Protein AF-A0A946EXR7-F1 (afdb_monomer)

Radius of gyration: 13.6 Å; Cα contacts (8 Å, |Δi|>4): 58; chains: 1; bounding box: 27×20×42 Å

Nearest PDB structures (foldseek):
  3vqt-assembly5_B  TM=5.978E-01  e=3.683E+00  Nitratidesulfovibrio vulgaris str. 'Miyazaki F'
  5wx4-assembly1_A  TM=2.754E-01  e=9.829E+00  Tetradium ruticarpum

Foldseek 3Di:
DDPPPPPPPPQQQFWKDLDPVDIHTDRHVVVVVVSCVVRVVMDTPGD

Secondary structure (DSSP, 8-state):
-------------EEEESSSS-EEEESSHHHHHHHHHH-TT-EE---

Mean predicted aligned error: 8.4 Å

Solvent-accessible surface area (backbone atoms only — not comparable to full-atom values): 2959 Å² total; per-residue (Å²): 134,80,81,76,77,70,74,83,64,80,57,54,60,35,29,32,29,57,52,100,87,44,73,49,71,38,55,47,68,71,56,49,52,56,46,42,73,76,24,79,76,46,40,76,75,56,114

Structure (mmCIF, N/CA/C/O backbone):
data_AF-A0A946EXR7-F1
#
_entry.id   AF-A0A946EXR7-F1
#
loop_
_atom_site.group_PDB
_atom_site.id
_atom_site.type_symbol
_atom_site.label_atom_id
_atom_site.label_alt_id
_atom_site.label_comp_id
_atom_site.label_asym_id
_atom_site.label_entity_id
_atom_site.label_seq_id
_atom_site.pdbx_PDB_ins_code
_atom_site.Cartn_x
_atom_site.Cartn_y
_atom_site.Cartn_z
_atom_site.occupancy
_atom_site.B_iso_or_equiv
_atom_site.auth_seq_id
_atom_site.auth_comp_id
_atom_site.auth_asym_id
_atom_site.auth_atom_id
_atom_site.pdbx_PDB_model_num
ATOM 1 N N . MET A 1 1 ? 15.001 3.531 -35.669 1.00 46.75 1 MET A N 1
ATOM 2 C CA . MET A 1 1 ? 15.065 3.561 -34.190 1.00 46.75 1 MET A CA 1
ATOM 3 C C . MET A 1 1 ? 13.927 2.721 -33.621 1.00 46.75 1 MET A C 1
ATOM 5 O O . MET A 1 1 ? 12.813 3.210 -33.473 1.00 46.75 1 MET A O 1
ATOM 9 N N . ALA A 1 2 ? 14.164 1.425 -33.412 1.00 49.78 2 ALA A N 1
ATOM 10 C CA . ALA A 1 2 ? 13.142 0.502 -32.927 1.00 49.78 2 ALA A CA 1
ATOM 11 C C . ALA A 1 2 ? 12.756 0.864 -31.484 1.00 49.78 2 ALA A C 1
ATOM 13 O O . ALA A 1 2 ? 13.613 0.872 -30.599 1.00 49.78 2 ALA A O 1
ATOM 14 N N . ARG A 1 3 ? 11.473 1.171 -31.242 1.00 58.56 3 ARG A N 1
ATOM 15 C CA . ARG A 1 3 ? 10.906 1.263 -29.890 1.00 58.56 3 ARG A CA 1
ATOM 16 C C . ARG A 1 3 ? 11.143 -0.085 -29.211 1.00 58.56 3 ARG A C 1
ATOM 18 O O . ARG A 1 3 ? 10.419 -1.042 -29.476 1.00 58.56 3 ARG A O 1
ATOM 25 N N . LYS A 1 4 ? 12.180 -0.163 -28.373 1.00 55.53 4 LYS A N 1
ATOM 26 C CA . LYS A 1 4 ? 12.420 -1.270 -27.444 1.00 55.53 4 LYS A CA 1
ATOM 27 C C . LYS A 1 4 ? 11.122 -1.467 -26.662 1.00 55.53 4 LYS A C 1
ATOM 29 O O . LYS A 1 4 ? 10.800 -0.665 -25.788 1.00 55.53 4 LYS A O 1
ATO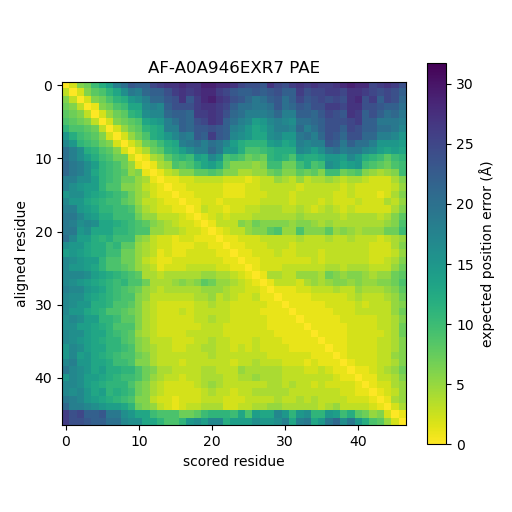M 34 N N . LYS A 1 5 ? 10.355 -2.504 -27.006 1.00 56.09 5 LYS A N 1
ATOM 35 C CA . LYS A 1 5 ? 9.312 -3.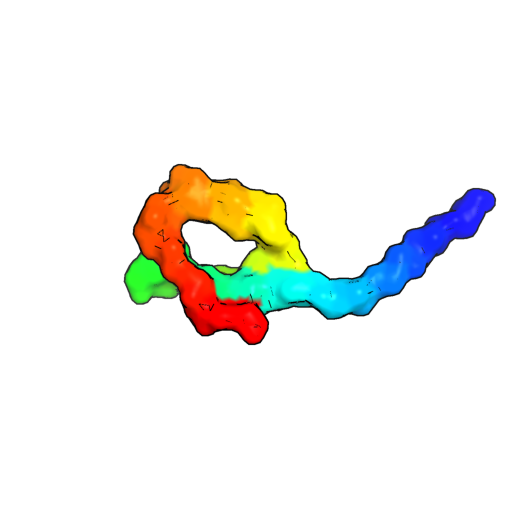043 -26.136 1.00 56.09 5 LYS A CA 1
ATOM 36 C C . LYS A 1 5 ? 10.066 -3.571 -24.920 1.00 56.09 5 LYS A C 1
ATOM 38 O O . LYS A 1 5 ? 10.574 -4.686 -24.960 1.00 56.09 5 LYS A O 1
ATOM 43 N N . ARG A 1 6 ? 10.254 -2.718 -23.904 1.00 57.62 6 ARG A N 1
ATOM 44 C CA . ARG A 1 6 ? 10.723 -3.163 -22.591 1.00 57.62 6 ARG A CA 1
ATOM 45 C C . ARG A 1 6 ? 9.764 -4.272 -22.197 1.00 57.62 6 ARG A C 1
ATOM 47 O O . ARG A 1 6 ? 8.547 -4.077 -22.275 1.00 57.62 6 ARG A O 1
ATOM 54 N N . ALA A 1 7 ? 10.324 -5.449 -21.945 1.00 55.41 7 ALA A N 1
ATOM 55 C CA . ALA A 1 7 ? 9.577 -6.581 -21.449 1.00 55.41 7 ALA A CA 1
ATOM 56 C C . ALA A 1 7 ? 8.652 -6.058 -20.349 1.00 55.41 7 ALA A C 1
A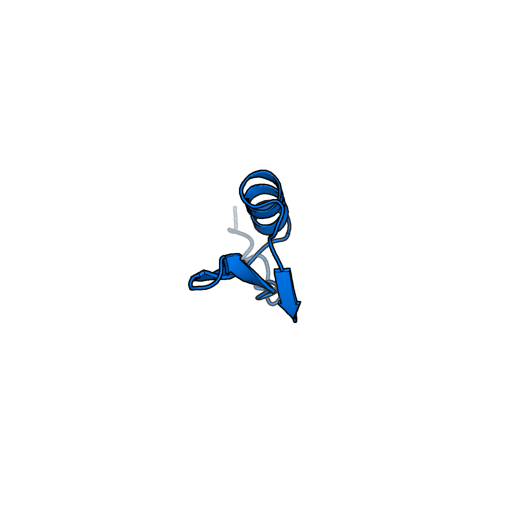TOM 58 O O . ALA A 1 7 ? 9.086 -5.295 -19.486 1.00 55.41 7 ALA A O 1
ATOM 59 N N . LYS A 1 8 ? 7.364 -6.393 -20.435 1.00 55.91 8 LYS A N 1
ATOM 60 C CA . LYS A 1 8 ? 6.470 -6.303 -19.284 1.00 55.91 8 LYS A CA 1
ATOM 61 C C . LYS A 1 8 ? 6.973 -7.359 -18.300 1.00 55.91 8 LYS A C 1
ATOM 63 O O . LYS A 1 8 ? 6.379 -8.425 -18.192 1.00 55.91 8 LYS A O 1
ATOM 68 N N . GLU A 1 9 ? 8.123 -7.109 -17.680 1.00 58.34 9 GLU A N 1
ATOM 69 C CA . GLU A 1 9 ? 8.437 -7.694 -16.387 1.00 58.34 9 GLU A CA 1
ATOM 70 C C . GLU A 1 9 ? 7.210 -7.390 -15.541 1.00 58.34 9 GLU A C 1
ATOM 72 O O . GLU A 1 9 ? 6.716 -6.257 -15.575 1.00 58.34 9 GLU A O 1
ATOM 77 N N . LEU A 1 10 ? 6.608 -8.436 -14.974 1.00 57.91 10 LEU A N 1
ATOM 78 C CA . LEU A 1 10 ? 5.379 -8.323 -14.207 1.00 57.91 10 LEU A CA 1
ATOM 79 C C . LEU A 1 10 ? 5.575 -7.206 -13.186 1.00 57.91 10 LEU A C 1
ATOM 81 O O . LEU A 1 10 ? 6.299 -7.378 -12.211 1.00 57.91 10 LEU A O 1
ATOM 85 N N . GLN A 1 11 ? 4.987 -6.043 -13.475 1.00 64.19 11 GLN A N 1
ATOM 86 C CA . GLN A 1 11 ? 5.015 -4.907 -12.572 1.00 64.19 11 GLN A CA 1
ATOM 87 C C . GLN A 1 11 ? 4.433 -5.406 -11.254 1.00 64.19 11 GLN A C 1
ATOM 89 O O . GLN A 1 11 ? 3.350 -6.008 -11.289 1.00 64.19 11 GLN A O 1
ATOM 94 N N . PRO A 1 12 ? 5.149 -5.243 -10.133 1.00 65.88 12 PR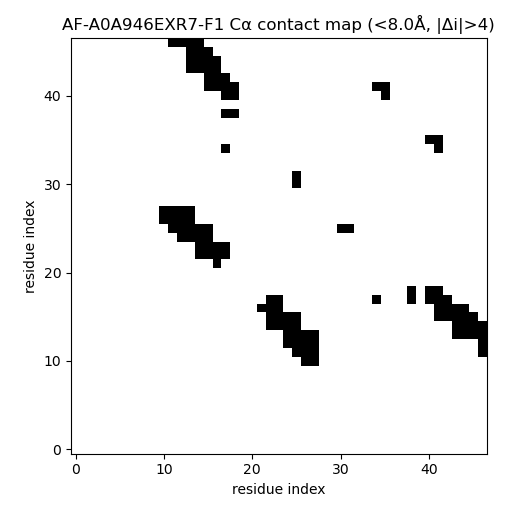O A N 1
ATOM 95 C CA . PRO A 1 12 ? 4.669 -5.727 -8.857 1.00 65.88 12 PRO A CA 1
ATOM 96 C C . PRO A 1 12 ? 3.327 -5.050 -8.589 1.00 65.88 12 PRO A C 1
ATOM 98 O O . PRO A 1 12 ? 3.225 -3.827 -8.523 1.00 65.88 12 PRO A O 1
ATOM 101 N N . ASN A 1 13 ? 2.266 -5.850 -8.513 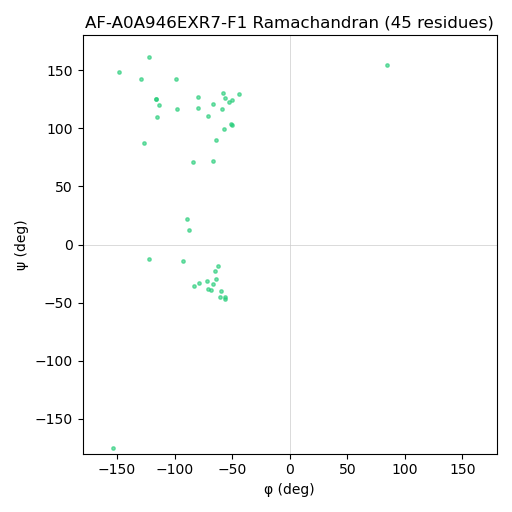1.00 77.88 13 ASN A N 1
ATOM 102 C CA . ASN A 1 13 ? 0.928 -5.370 -8.201 1.00 77.88 13 ASN A CA 1
ATOM 103 C C . ASN A 1 13 ? 0.813 -5.275 -6.680 1.00 77.88 13 ASN A C 1
ATOM 105 O O . ASN A 1 13 ? 0.124 -6.071 -6.050 1.00 77.88 13 ASN A O 1
ATOM 109 N N . ILE A 1 14 ? 1.501 -4.297 -6.098 1.00 86.19 14 ILE A N 1
ATOM 110 C CA . ILE A 1 14 ? 1.542 -4.103 -4.653 1.00 86.19 14 ILE A CA 1
ATOM 111 C C . ILE A 1 14 ? 0.166 -3.600 -4.221 1.00 86.19 14 ILE A C 1
ATOM 113 O O . ILE A 1 14 ? -0.234 -2.475 -4.546 1.00 86.19 14 ILE A O 1
ATOM 117 N N . LYS A 1 15 ? -0.593 -4.430 -3.505 1.00 90.06 15 LYS A N 1
ATOM 118 C CA . LYS A 1 15 ? -1.852 -3.990 -2.907 1.00 90.06 15 LYS A CA 1
ATOM 119 C C . LYS A 1 15 ? -1.559 -3.229 -1.629 1.00 90.06 15 LYS A C 1
ATOM 121 O O . LYS A 1 15 ? -0.884 -3.718 -0.731 1.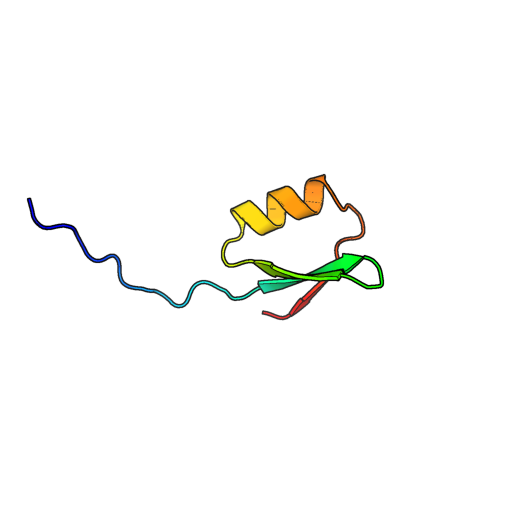00 90.06 15 LYS A O 1
ATOM 126 N N . VAL A 1 16 ? -2.105 -2.026 -1.540 1.00 90.31 16 VAL A N 1
ATOM 127 C CA . VAL A 1 16 ? -1.962 -1.165 -0.373 1.00 90.31 16 VAL A CA 1
ATOM 128 C C . VAL A 1 16 ? -3.315 -0.665 0.083 1.00 90.31 16 VAL A C 1
ATOM 130 O O . VAL A 1 16 ? -4.192 -0.343 -0.721 1.00 90.31 16 VAL A O 1
ATOM 133 N N . ARG A 1 17 ? -3.471 -0.578 1.393 1.00 92.81 17 ARG A N 1
ATOM 134 C CA . ARG A 1 17 ? -4.579 0.067 2.071 1.00 92.81 17 ARG A CA 1
ATOM 135 C C . ARG A 1 17 ? -4.136 1.462 2.478 1.00 92.81 17 ARG A C 1
ATOM 137 O O . ARG A 1 17 ? -3.214 1.602 3.272 1.00 92.81 17 ARG A O 1
ATOM 144 N N . LEU A 1 18 ? -4.784 2.480 1.922 1.00 89.44 18 LEU A N 1
ATOM 145 C CA . LEU A 1 18 ? -4.521 3.876 2.281 1.00 89.44 18 LEU A CA 1
ATOM 146 C C . LEU A 1 18 ? -5.283 4.280 3.545 1.00 89.44 18 LEU A C 1
ATOM 148 O O . LEU A 1 18 ? -4.795 5.068 4.344 1.00 89.44 18 LEU A O 1
ATOM 152 N N . ASP A 1 19 ? -6.493 3.744 3.706 1.00 87.12 19 ASP A N 1
ATOM 153 C CA . ASP A 1 19 ? -7.385 4.026 4.827 1.00 87.12 19 ASP A CA 1
ATOM 154 C C . ASP A 1 19 ? -8.342 2.836 5.070 1.00 87.12 19 ASP A C 1
ATOM 156 O O . ASP A 1 19 ? -8.263 1.796 4.415 1.00 87.12 19 ASP A O 1
ATOM 160 N N . ARG A 1 20 ? -9.294 2.972 6.001 1.00 86.19 20 ARG A N 1
ATOM 161 C CA . ARG A 1 20 ? -10.240 1.894 6.362 1.00 86.19 20 ARG A CA 1
ATOM 162 C C . ARG A 1 20 ? -11.162 1.425 5.225 1.00 86.19 20 ARG A C 1
ATOM 164 O O . ARG A 1 20 ? -11.767 0.365 5.360 1.00 86.19 20 ARG A O 1
ATOM 171 N N . ARG A 1 21 ? -11.336 2.204 4.155 1.00 90.06 21 ARG A N 1
ATOM 172 C CA . ARG A 1 21 ? -12.265 1.926 3.042 1.00 90.06 21 ARG A CA 1
ATOM 173 C C . ARG A 1 21 ? -11.576 1.856 1.678 1.00 90.06 21 ARG A C 1
ATOM 175 O O . ARG A 1 21 ? -12.188 1.380 0.725 1.00 90.06 21 ARG A O 1
ATOM 182 N N . THR A 1 22 ? -10.327 2.293 1.585 1.00 91.19 22 THR A N 1
ATOM 183 C CA . THR A 1 22 ? -9.612 2.515 0.333 1.00 91.19 22 THR A CA 1
ATOM 184 C C . THR A 1 22 ? -8.441 1.556 0.230 1.00 91.19 22 THR A C 1
ATOM 186 O O . THR A 1 22 ? -7.423 1.689 0.914 1.00 91.19 22 THR A O 1
ATOM 189 N N . VAL A 1 23 ? -8.584 0.604 -0.688 1.00 91.00 23 VAL A N 1
ATOM 190 C CA . VAL A 1 23 ? -7.526 -0.315 -1.100 1.00 91.00 23 VAL A CA 1
ATOM 191 C C . VAL A 1 23 ? -7.231 -0.056 -2.568 1.00 91.00 23 VAL A C 1
ATOM 193 O O . VAL A 1 23 ? -8.135 -0.095 -3.403 1.00 91.00 23 VAL A O 1
ATOM 196 N N . ILE A 1 24 ? -5.969 0.211 -2.883 1.00 90.06 24 ILE A N 1
ATOM 197 C CA . ILE A 1 24 ? -5.498 0.410 -4.251 1.00 90.06 24 ILE A CA 1
ATOM 198 C C . ILE A 1 24 ? -4.390 -0.587 -4.567 1.00 90.06 24 ILE A C 1
ATOM 200 O O . ILE A 1 24 ? -3.768 -1.172 -3.684 1.00 90.06 24 ILE A O 1
ATOM 204 N N . THR A 1 25 ? -4.128 -0.782 -5.851 1.00 90.56 25 THR A N 1
ATOM 205 C CA . THR A 1 25 ? -2.975 -1.551 -6.313 1.00 90.56 25 THR A CA 1
ATOM 206 C C . THR A 1 25 ? -2.035 -0.595 -7.021 1.00 90.56 25 THR A C 1
ATOM 208 O O . THR A 1 25 ? -2.422 0.056 -7.995 1.00 90.56 25 THR A O 1
ATOM 211 N N . VAL A 1 26 ? -0.814 -0.476 -6.514 1.00 87.56 26 VAL A N 1
ATOM 212 C CA . VAL A 1 26 ? 0.244 0.310 -7.144 1.00 87.56 26 VAL A CA 1
ATOM 213 C C . VAL A 1 26 ? 1.154 -0.620 -7.924 1.00 87.56 26 VAL A C 1
ATOM 215 O O . VAL A 1 26 ? 1.384 -1.753 -7.524 1.00 87.56 26 VAL A O 1
ATOM 218 N N . ARG A 1 27 ? 1.605 -0.142 -9.082 1.00 80.06 27 ARG A N 1
ATOM 219 C CA . ARG A 1 27 ? 2.382 -0.941 -10.037 1.00 80.06 27 ARG A CA 1
ATOM 220 C C . ARG A 1 27 ? 3.891 -0.814 -9.847 1.00 80.06 27 ARG A C 1
ATOM 222 O O . ARG A 1 27 ? 4.634 -1.592 -10.423 1.00 80.06 27 ARG A O 1
ATOM 229 N N . ASP A 1 28 ? 4.323 0.184 -9.078 1.00 82.62 28 ASP A N 1
ATOM 230 C CA . ASP A 1 28 ? 5.724 0.561 -8.932 1.00 82.62 28 ASP A CA 1
ATOM 231 C C . ASP A 1 28 ? 5.975 1.105 -7.519 1.00 82.62 28 ASP A C 1
ATOM 233 O O 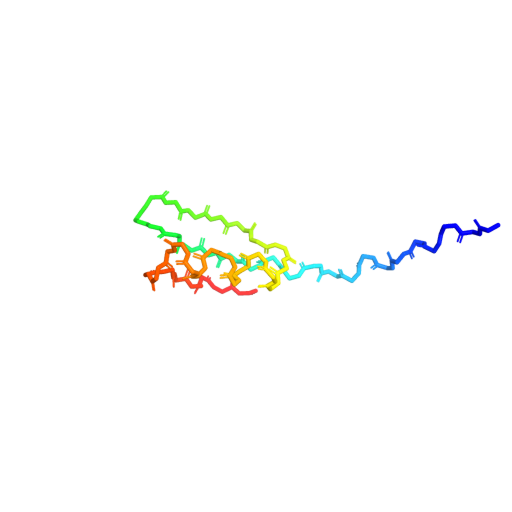. ASP A 1 28 ? 5.107 1.755 -6.919 1.00 82.62 28 ASP A O 1
ATOM 237 N N . GLU A 1 29 ? 7.189 0.892 -7.014 1.00 82.50 29 GLU A N 1
ATOM 238 C CA . GLU A 1 29 ? 7.627 1.357 -5.693 1.00 82.50 29 GLU A CA 1
ATOM 239 C C . GLU A 1 29 ? 7.656 2.888 -5.575 1.00 82.50 29 GLU A C 1
ATOM 241 O O . GLU A 1 29 ? 7.374 3.428 -4.509 1.00 82.50 29 GLU A O 1
ATOM 246 N N . GLU A 1 30 ? 7.897 3.617 -6.670 1.00 86.12 30 GLU A N 1
ATOM 247 C CA . GLU A 1 30 ? 7.827 5.087 -6.670 1.00 86.12 30 GLU A CA 1
ATOM 248 C C . GLU A 1 30 ? 6.431 5.583 -6.274 1.00 86.12 30 GLU A C 1
ATOM 250 O O . GLU A 1 30 ? 6.279 6.534 -5.504 1.00 86.12 30 GLU A O 1
ATOM 255 N N . LYS A 1 31 ? 5.383 4.904 -6.761 1.00 86.06 31 LYS A N 1
ATOM 256 C CA . LYS A 1 31 ? 4.012 5.240 -6.377 1.00 86.06 31 LYS A CA 1
ATOM 257 C C . LYS A 1 31 ? 3.734 4.838 -4.942 1.00 86.06 31 LYS A C 1
ATOM 259 O O . LYS A 1 31 ? 3.058 5.587 -4.245 1.00 86.06 31 LYS A O 1
ATOM 264 N N . LEU A 1 32 ? 4.255 3.697 -4.494 1.00 88.19 32 LEU A N 1
ATOM 265 C CA . LEU A 1 32 ? 4.167 3.303 -3.091 1.00 88.19 32 LEU A CA 1
ATOM 266 C C . LEU A 1 32 ? 4.762 4.383 -2.176 1.00 88.19 32 LEU A C 1
ATOM 268 O O . LEU A 1 32 ? 4.110 4.776 -1.213 1.00 88.19 32 LEU A O 1
ATOM 272 N N . ALA A 1 33 ? 5.948 4.903 -2.504 1.00 89.31 33 ALA A N 1
ATOM 273 C CA . ALA A 1 33 ? 6.602 5.970 -1.751 1.00 89.31 33 ALA A CA 1
ATOM 274 C C . ALA A 1 33 ? 5.753 7.252 -1.713 1.00 89.31 33 ALA A C 1
ATOM 276 O O . ALA A 1 33 ? 5.521 7.795 -0.634 1.00 89.31 33 ALA A O 1
ATOM 277 N N . PHE A 1 34 ? 5.192 7.668 -2.855 1.00 91.06 34 PHE A N 1
ATOM 278 C CA . PHE A 1 34 ? 4.271 8.808 -2.921 1.00 91.06 34 PHE A CA 1
ATOM 279 C C . PHE A 1 34 ? 3.060 8.638 -1.991 1.00 91.06 34 PHE A C 1
ATOM 281 O O . PHE A 1 34 ? 2.681 9.559 -1.264 1.00 91.06 34 PHE A O 1
ATOM 288 N N . TRP A 1 35 ? 2.443 7.453 -1.988 1.00 90.44 35 TRP A N 1
ATOM 289 C CA . TRP A 1 35 ? 1.300 7.189 -1.117 1.00 90.44 35 TRP A CA 1
ATOM 290 C C . TRP A 1 35 ? 1.702 7.066 0.350 1.00 90.44 35 TRP A C 1
ATOM 292 O O . TRP A 1 35 ? 0.930 7.485 1.200 1.00 90.44 35 TRP A O 1
ATOM 302 N N . LYS A 1 36 ? 2.904 6.572 0.653 1.00 89.75 36 LYS A N 1
ATOM 303 C CA . LYS A 1 36 ? 3.437 6.489 2.018 1.00 89.75 36 LYS A CA 1
ATOM 304 C C . LYS A 1 36 ? 3.696 7.870 2.629 1.00 89.75 36 LYS A C 1
ATOM 306 O O . LYS A 1 36 ? 3.473 8.054 3.819 1.00 89.75 36 LYS A O 1
ATOM 311 N N . GLU A 1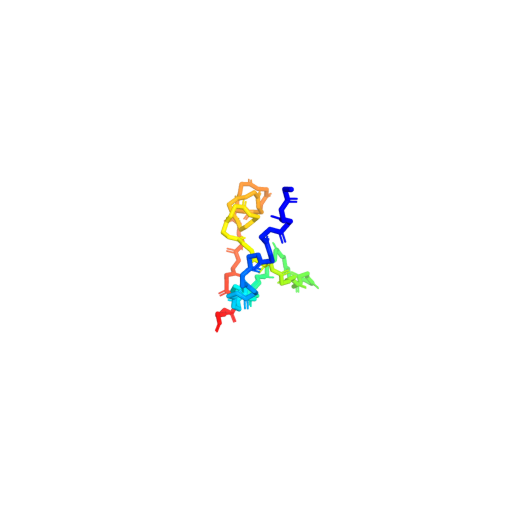 37 ? 4.104 8.853 1.823 1.00 92.56 37 GLU A N 1
ATOM 312 C CA . GLU A 1 37 ? 4.206 10.250 2.272 1.00 92.56 37 GLU A CA 1
ATOM 313 C C . GLU A 1 37 ? 2.833 10.872 2.557 1.00 92.56 37 GLU A C 1
ATOM 315 O O . GLU A 1 37 ? 2.673 11.633 3.510 1.00 92.56 37 GLU A O 1
ATOM 320 N N . LYS A 1 38 ? 1.830 10.566 1.724 1.00 90.88 38 LYS A N 1
ATOM 321 C CA . LYS A 1 38 ? 0.471 11.115 1.860 1.00 90.88 38 LYS A CA 1
ATOM 322 C C . LYS A 1 38 ? -0.358 10.424 2.943 1.00 90.88 38 LYS A C 1
ATOM 324 O O . LYS A 1 38 ? -1.184 11.076 3.576 1.00 90.88 38 LYS A O 1
ATOM 329 N N . TYR A 1 39 ? -0.144 9.129 3.134 1.00 90.00 39 TYR A N 1
ATOM 330 C CA . TYR A 1 39 ? -0.862 8.263 4.059 1.00 90.00 39 TYR A CA 1
ATOM 331 C C . TYR A 1 39 ? 0.176 7.573 4.947 1.00 90.00 39 TYR A C 1
ATOM 333 O O . TYR A 1 39 ? 0.644 6.484 4.621 1.00 90.00 39 TYR A O 1
ATOM 341 N N . PRO A 1 40 ? 0.569 8.198 6.069 1.00 87.25 40 PRO A N 1
ATOM 342 C CA . PRO A 1 40 ? 1.558 7.615 6.972 1.00 87.25 40 PRO A CA 1
ATOM 343 C C . PRO A 1 40 ? 1.072 6.312 7.632 1.00 87.25 40 PRO A C 1
ATOM 345 O O . PRO A 1 40 ? 1.894 5.489 8.020 1.00 87.25 40 PRO A O 1
ATOM 348 N N . GLU A 1 41 ? -0.247 6.096 7.713 1.00 88.44 41 GLU A N 1
ATOM 349 C CA . GLU A 1 41 ? -0.877 4.848 8.180 1.00 88.44 41 GLU A CA 1
ATOM 350 C C . GLU A 1 41 ? -1.090 3.815 7.054 1.00 88.44 41 GLU A C 1
ATOM 352 O O . GLU A 1 41 ? -1.834 2.850 7.228 1.00 88.44 41 GLU A O 1
ATOM 357 N N . LEU A 1 42 ? -0.475 4.021 5.882 1.00 90.19 42 LEU A N 1
ATOM 358 C CA . LEU A 1 42 ? -0.576 3.096 4.758 1.00 90.19 42 LEU A CA 1
ATOM 359 C C . LEU A 1 42 ? -0.097 1.704 5.162 1.00 90.19 42 LEU A C 1
ATOM 361 O O . LEU A 1 42 ? 1.019 1.523 5.651 1.00 90.19 42 LEU A O 1
ATOM 365 N N . GLU A 1 43 ? -0.919 0.709 4.855 1.00 89.62 43 GLU A N 1
ATOM 366 C CA . GLU A 1 43 ? -0.624 -0.689 5.132 1.00 89.62 43 GLU A CA 1
ATOM 367 C C . GLU A 1 43 ? -0.506 -1.464 3.826 1.00 89.62 43 GLU A C 1
ATOM 369 O O . GLU A 1 43 ? -1.399 -1.436 2.979 1.00 89.62 43 GLU A O 1
ATOM 374 N N . VAL A 1 44 ? 0.617 -2.150 3.635 1.00 89.12 44 VAL A N 1
ATOM 375 C CA . VAL A 1 44 ? 0.815 -3.015 2.470 1.00 89.12 44 VAL A CA 1
ATOM 376 C C . VAL A 1 44 ? 0.097 -4.335 2.747 1.00 89.12 44 VAL A C 1
ATOM 378 O O . VAL A 1 44 ? 0.445 -5.035 3.689 1.00 89.12 44 VAL A O 1
ATOM 381 N N . LEU A 1 45 ? -0.911 -4.663 1.936 1.00 86.25 45 LEU A N 1
ATOM 382 C CA . LEU A 1 45 ? -1.761 -5.854 2.077 1.00 86.25 45 LEU A CA 1
ATOM 383 C C . LEU A 1 45 ? -1.201 -7.091 1.334 1.00 86.25 45 LEU A C 1
ATOM 385 O O . LEU A 1 45 ? -1.968 -7.994 1.026 1.00 86.25 45 LEU A O 1
ATOM 389 N N . GLU A 1 46 ? 0.109 -7.112 1.064 1.00 71.94 46 GLU A N 1
ATOM 390 C CA . GLU A 1 46 ? 0.900 -8.111 0.308 1.00 71.94 46 GLU A CA 1
ATOM 391 C C . GLU A 1 46 ? 0.977 -8.004 -1.232 1.00 71.94 46 GLU A C 1
ATOM 393 O 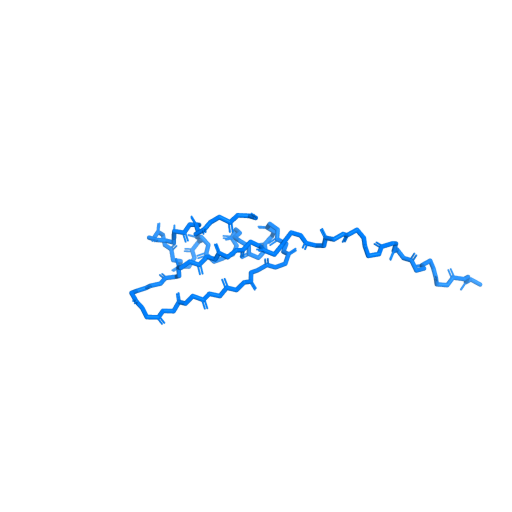O . GLU A 1 46 ? 0.144 -7.387 -1.911 1.00 71.94 46 GLU A O 1
ATOM 398 N N . SER A 1 47 ? 2.097 -8.578 -1.705 1.00 51.97 47 SER A N 1
ATOM 399 C CA . SER A 1 47 ? 2.779 -8.521 -3.008 1.00 51.97 47 SER A CA 1
ATOM 400 C C . SER A 1 47 ? 2.434 -9.681 -3.939 1.00 51.97 47 SER A C 1
ATOM 402 O O . SER A 1 47 ? 2.191 -10.796 -3.428 1.00 51.97 47 SER A O 1
#

pLDDT: mean 79.08, std 14.69, range [46.75, 92.81]

Sequence (47 aa):
MARKKRAKELQPNIKVRLDRRTVITVRDEEKLAFWKEKYPELEVLES